Protein AF-A0A0D0IPQ3-F1 (afdb_monomer)

Nearest PDB structures (foldseek):
  4w8r-assembly1_A-2  TM=9.132E-01  e=4.143E-06  Proteus mirabilis
  6q0p-assembly1_A-2  TM=9.231E-01  e=1.031E-05  Proteus mirabilis
  5kf3-assembly1_A-2  TM=9.653E-01  e=2.565E-05  Proteus mirabilis
  6pyk-assembly1_A-2  TM=9.223E-01  e=2.271E-05  Proteus mirabilis
  1rwr-assembly1_A  TM=9.186E-01  e=1.172E-04  Bordetella pertussis

Solvent-accessible surface area (backbone atoms only — not comparable to full-atom values): 5119 Å² total; per-residue (Å²): 97,58,25,88,80,64,22,38,34,44,68,52,49,57,39,48,98,88,20,45,13,70,38,82,29,57,68,57,70,24,46,70,76,18,32,35,40,33,44,18,41,47,74,61,39,75,38,92,83,32,41,68,36,75,30,16,70,62,23,35,44,103,88,45,94,51,51,53,52,78,39,81,43,80,44,67,78,39,93,63,81,68,49,77,62,36,58,76,43,74,30,106

Foldseek 3Di:
DAAPVGAEEDQFAAADPVLETEAEALADEADALGHEYAQFQDQWFADPSRGIDGHRPNQHDPPHPRDGRPHYHYHHPHPDDYYYNHYYHYID

Structure (mmCIF, N/CA/C/O backbone):
data_AF-A0A0D0IPQ3-F1
#
_entry.id   AF-A0A0D0IPQ3-F1
#
loop_
_atom_site.group_PDB
_atom_site.id
_atom_site.type_symbol
_atom_site.label_atom_id
_atom_site.label_alt_id
_atom_site.label_comp_id
_atom_site.label_asym_id
_atom_site.label_entity_id
_atom_site.label_seq_id
_atom_site.pdbx_PDB_ins_code
_atom_site.Cartn_x
_atom_site.Cartn_y
_atom_site.Cartn_z
_atom_site.occupancy
_atom_site.B_iso_or_equiv
_atom_site.auth_seq_id
_atom_site.auth_comp_id
_atom_site.auth_asym_id
_atom_site.auth_atom_id
_atom_site.pdbx_PDB_model_num
ATOM 1 N N . GLY A 1 1 ? 6.360 3.682 2.074 1.00 88.56 1 GLY A N 1
ATOM 2 C CA . GLY A 1 1 ? 7.199 4.704 1.412 1.00 88.56 1 GLY A CA 1
ATOM 3 C C . GLY A 1 1 ? 6.336 5.887 1.022 1.00 88.56 1 GLY A C 1
ATOM 4 O O . GLY A 1 1 ? 5.177 5.919 1.417 1.00 88.56 1 GLY A O 1
ATOM 5 N N . GLN A 1 2 ? 6.869 6.842 0.266 1.00 93.31 2 GLN A N 1
ATOM 6 C CA . GLN A 1 2 ? 6.093 7.940 -0.324 1.00 93.31 2 GLN A CA 1
ATOM 7 C C . GLN A 1 2 ? 6.609 8.216 -1.737 1.00 93.31 2 GLN A C 1
ATOM 9 O O . GLN A 1 2 ? 7.788 7.991 -2.015 1.00 93.31 2 GLN A O 1
ATOM 14 N N . ALA A 1 3 ? 5.721 8.667 -2.615 1.00 95.75 3 ALA A N 1
ATOM 15 C CA . ALA A 1 3 ? 6.068 9.171 -3.933 1.00 95.75 3 ALA A CA 1
ATOM 16 C C . ALA A 1 3 ? 6.804 10.515 -3.819 1.00 95.75 3 ALA A C 1
ATOM 18 O O . ALA A 1 3 ? 6.772 11.167 -2.774 1.00 95.75 3 ALA A O 1
ATOM 19 N N . ALA A 1 4 ? 7.433 10.962 -4.909 1.00 93.88 4 ALA A N 1
ATOM 20 C CA . ALA A 1 4 ? 8.184 12.221 -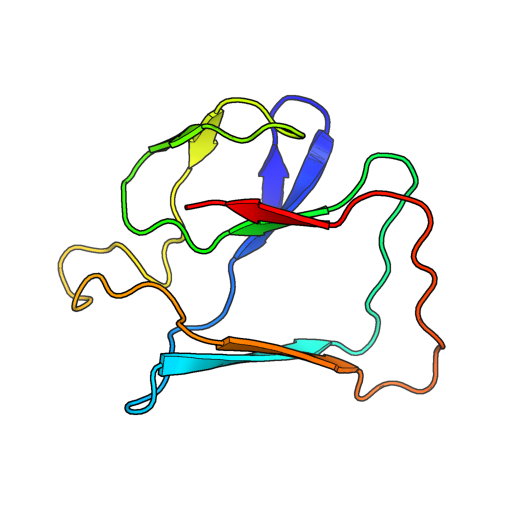4.927 1.00 93.88 4 ALA A CA 1
ATOM 21 C C . ALA A 1 4 ? 7.323 13.449 -4.567 1.00 93.88 4 ALA A C 1
ATOM 23 O O . ALA A 1 4 ? 7.831 14.418 -4.012 1.00 93.88 4 ALA A O 1
ATOM 24 N N . ASN A 1 5 ? 6.017 13.399 -4.842 1.00 93.62 5 ASN A N 1
ATOM 25 C CA . ASN A 1 5 ? 5.054 14.449 -4.506 1.00 93.62 5 ASN A CA 1
ATOM 26 C C . ASN A 1 5 ? 4.346 14.242 -3.14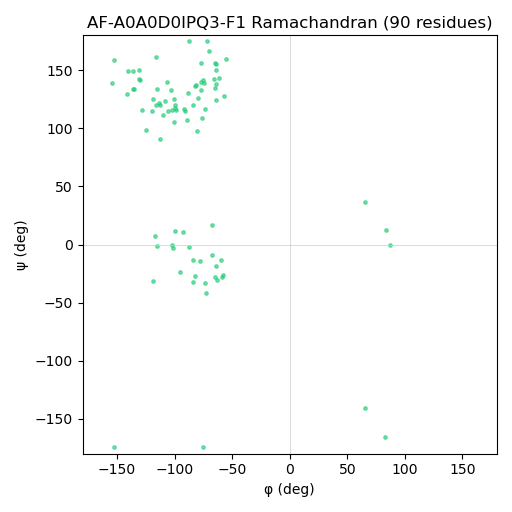7 1.00 93.62 5 ASN A C 1
ATOM 28 O O . ASN A 1 5 ? 3.374 14.934 -2.855 1.00 93.62 5 ASN A O 1
ATOM 32 N N . GLY A 1 6 ? 4.808 13.294 -2.324 1.00 95.88 6 GLY A N 1
ATOM 33 C CA . GLY A 1 6 ? 4.312 13.070 -0.963 1.00 95.88 6 GLY A CA 1
ATOM 34 C C . GLY A 1 6 ? 3.104 12.137 -0.837 1.00 95.88 6 GLY A C 1
ATOM 35 O O . GLY A 1 6 ? 2.669 11.873 0.286 1.00 95.88 6 GLY A O 1
ATOM 36 N N . VAL A 1 7 ? 2.568 11.591 -1.938 1.00 98.38 7 VAL A N 1
ATOM 37 C CA . VAL A 1 7 ? 1.505 10.574 -1.855 1.00 98.38 7 VAL A CA 1
ATOM 38 C C . VAL A 1 7 ? 2.057 9.316 -1.170 1.00 98.38 7 VAL A C 1
ATOM 40 O O . VAL A 1 7 ? 3.078 8.781 -1.616 1.00 98.38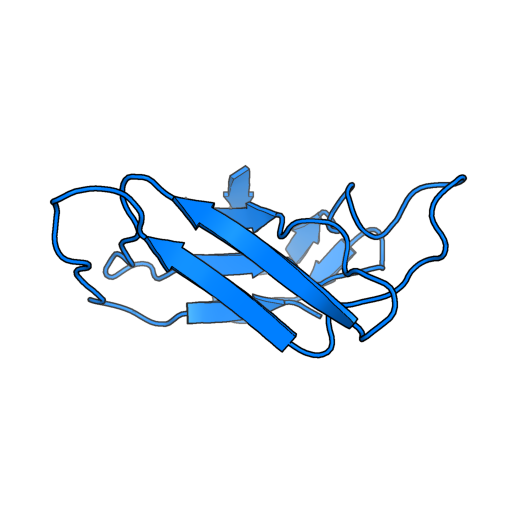 7 VAL A O 1
ATOM 43 N N . PRO A 1 8 ? 1.444 8.818 -0.080 1.00 98.38 8 PRO A N 1
ATOM 44 C CA . PRO A 1 8 ? 1.944 7.634 0.599 1.00 98.38 8 PRO A CA 1
ATOM 45 C C . PRO A 1 8 ? 1.827 6.382 -0.274 1.00 98.38 8 PRO A C 1
ATOM 47 O O . PRO A 1 8 ? 0.850 6.190 -0.994 1.00 98.38 8 PRO A O 1
ATOM 50 N N . ILE A 1 9 ? 2.834 5.516 -0.170 1.00 98.44 9 ILE A N 1
ATOM 51 C CA . ILE A 1 9 ? 2.933 4.257 -0.910 1.00 98.44 9 ILE A CA 1
ATOM 52 C C . ILE A 1 9 ? 2.967 3.092 0.076 1.00 98.44 9 ILE A C 1
ATOM 54 O O . ILE A 1 9 ? 3.858 3.017 0.935 1.00 98.44 9 ILE A O 1
ATOM 58 N N . VAL A 1 10 ? 2.054 2.144 -0.113 1.00 98.38 10 VAL A N 1
ATOM 59 C CA . VAL A 1 10 ? 2.047 0.833 0.535 1.00 98.38 10 VAL A CA 1
ATOM 60 C C . VAL A 1 10 ? 2.551 -0.201 -0.462 1.00 98.38 10 VAL A C 1
ATOM 62 O O . VAL A 1 10 ? 1.909 -0.466 -1.473 1.00 98.38 10 VAL A O 1
ATOM 65 N N . ASN A 1 11 ? 3.692 -0.815 -0.162 1.00 97.69 11 ASN A N 1
ATOM 66 C CA . ASN A 1 11 ? 4.138 -2.007 -0.873 1.00 97.69 11 ASN A CA 1
ATOM 67 C C . ASN A 1 11 ? 3.323 -3.190 -0.361 1.00 97.69 11 ASN A C 1
ATOM 69 O O . ASN A 1 11 ? 3.505 -3.602 0.785 1.00 97.69 11 ASN A O 1
ATOM 73 N N . ILE A 1 12 ? 2.413 -3.703 -1.187 1.00 97.94 12 ILE A N 1
ATOM 74 C CA . ILE A 1 12 ? 1.572 -4.832 -0.792 1.00 97.94 12 ILE A CA 1
ATOM 75 C C . ILE A 1 12 ? 2.422 -6.087 -0.550 1.00 97.94 12 ILE A C 1
ATOM 77 O O . ILE A 1 12 ? 3.519 -6.229 -1.102 1.00 97.94 12 ILE A O 1
ATOM 81 N N . ALA A 1 13 ? 1.917 -7.008 0.261 1.00 96.50 13 ALA A N 1
ATOM 82 C CA . ALA A 1 13 ? 2.546 -8.296 0.516 1.00 96.50 13 ALA A CA 1
ATOM 83 C C . ALA A 1 13 ? 2.600 -9.164 -0.752 1.00 96.50 13 ALA A C 1
ATOM 85 O O . ALA A 1 13 ? 1.777 -9.015 -1.660 1.00 96.50 13 ALA A O 1
ATOM 86 N N . THR A 1 14 ? 3.538 -10.110 -0.792 1.00 95.06 14 THR A N 1
ATOM 87 C CA . THR A 1 14 ? 3.620 -11.112 -1.861 1.00 95.06 14 THR A CA 1
ATOM 88 C C . THR A 1 14 ? 2.298 -11.892 -1.960 1.00 95.06 14 THR A C 1
ATOM 90 O O . THR A 1 14 ? 1.820 -12.400 -0.941 1.00 95.06 14 THR A O 1
ATOM 93 N N . PRO A 1 15 ? 1.687 -11.997 -3.153 1.00 94.88 15 PRO A N 1
ATOM 94 C CA . PRO A 1 15 ? 0.478 -12.776 -3.352 1.00 94.88 15 PRO A CA 1
ATOM 95 C C . PRO A 1 15 ? 0.717 -14.252 -3.046 1.00 94.88 15 PRO A C 1
ATOM 97 O O . PRO A 1 15 ? 1.765 -14.807 -3.374 1.00 94.88 15 PRO A O 1
ATOM 100 N N . ASN A 1 16 ? -0.275 -14.911 -2.461 1.00 92.75 16 ASN A N 1
ATOM 101 C CA . ASN A 1 16 ? -0.249 -16.360 -2.289 1.00 92.75 16 ASN A CA 1
ATOM 102 C C . ASN A 1 16 ? -0.528 -17.095 -3.623 1.00 92.75 16 ASN A C 1
ATOM 104 O O . ASN A 1 16 ? -0.689 -16.482 -4.682 1.00 92.75 16 ASN A O 1
ATOM 108 N N . GLY A 1 17 ? -0.642 -18.427 -3.576 1.00 90.88 17 GLY A N 1
ATOM 109 C CA . GLY A 1 17 ? -0.888 -19.257 -4.764 1.00 90.88 17 GLY A CA 1
ATOM 110 C C . GLY A 1 17 ? -2.162 -18.912 -5.553 1.00 90.88 17 GLY A C 1
ATOM 111 O O . GLY A 1 17 ? -2.193 -19.119 -6.766 1.00 90.88 17 GLY A O 1
ATOM 112 N N . SER A 1 18 ? -3.185 -18.328 -4.914 1.00 94.12 18 SER A N 1
ATOM 113 C CA . SER A 1 18 ? -4.404 -17.870 -5.597 1.00 94.12 18 SER A CA 1
ATOM 114 C C . SER A 1 18 ? -4.304 -16.440 -6.140 1.00 94.12 18 SER A C 1
ATOM 116 O O . SER A 1 18 ? -5.229 -15.971 -6.797 1.00 94.12 18 SER A O 1
ATOM 118 N N . GLY A 1 19 ? -3.184 -15.748 -5.915 1.00 94.19 19 GLY A N 1
ATOM 119 C CA . GLY A 1 19 ? -2.995 -14.353 -6.307 1.00 94.19 19 GLY A CA 1
ATOM 120 C C . GLY A 1 19 ? -3.560 -13.345 -5.303 1.00 94.19 19 GLY A C 1
ATOM 121 O O . GLY A 1 19 ? -3.655 -12.164 -5.635 1.00 94.19 19 GLY A O 1
ATOM 122 N N . LEU A 1 20 ? -3.916 -13.777 -4.089 1.00 97.19 20 LEU A N 1
ATOM 123 C CA . LEU A 1 20 ? -4.349 -12.890 -3.011 1.00 97.19 20 LEU A CA 1
ATOM 124 C C . LEU A 1 20 ? -3.135 -12.319 -2.270 1.00 97.19 20 LEU A C 1
ATOM 126 O O . LEU A 1 20 ? -2.373 -13.067 -1.658 1.00 97.19 20 LEU A O 1
ATOM 130 N N . SER A 1 21 ? -2.999 -10.996 -2.269 1.00 97.81 21 SER A N 1
ATOM 131 C CA . SER A 1 21 ? -2.121 -10.261 -1.359 1.00 97.81 21 SER A CA 1
ATOM 132 C C . SER A 1 21 ? -2.909 -9.851 -0.118 1.00 97.81 21 SER A C 1
ATOM 134 O O . SER A 1 21 ? -3.873 -9.089 -0.214 1.00 97.81 21 SER A O 1
ATOM 136 N N . HIS A 1 22 ? -2.520 -10.366 1.049 1.00 98.25 22 HIS A N 1
ATOM 137 C CA . HIS A 1 22 ? -3.174 -10.070 2.323 1.00 98.25 22 HIS A CA 1
ATOM 138 C C . HIS A 1 22 ? -2.314 -9.120 3.157 1.00 98.25 22 HIS A C 1
ATOM 140 O O . HIS A 1 22 ? -1.216 -9.467 3.586 1.00 98.25 22 HIS A O 1
ATOM 146 N N . ASN A 1 23 ? -2.832 -7.918 3.385 1.00 98.44 23 ASN A N 1
ATOM 147 C CA . ASN A 1 23 ? -2.154 -6.818 4.055 1.00 98.44 23 ASN A CA 1
ATOM 148 C C . ASN A 1 23 ? -2.899 -6.504 5.350 1.00 98.44 23 ASN A C 1
ATOM 150 O O . ASN A 1 23 ? -4.085 -6.179 5.313 1.00 98.44 23 ASN A O 1
ATOM 154 N N . LYS A 1 24 ? -2.217 -6.614 6.491 1.00 98.06 24 LYS A N 1
ATOM 155 C CA . LYS A 1 24 ? -2.805 -6.361 7.810 1.00 98.06 24 LYS A CA 1
ATOM 156 C C . LYS A 1 24 ? -2.367 -5.008 8.340 1.00 98.06 24 LYS A C 1
ATOM 158 O O . LYS A 1 24 ? -1.178 -4.696 8.334 1.00 98.06 24 LYS A O 1
ATOM 163 N N . PHE A 1 25 ? -3.324 -4.243 8.842 1.00 97.88 25 PHE A N 1
ATOM 164 C CA . PHE A 1 25 ? -3.103 -2.919 9.405 1.00 97.88 25 PHE A CA 1
ATOM 165 C C . PHE A 1 25 ? -3.762 -2.816 10.776 1.00 97.88 25 PHE A C 1
ATOM 167 O O . PHE A 1 25 ? -4.883 -3.279 10.967 1.00 97.88 25 PHE A O 1
ATOM 174 N N . THR A 1 26 ? -3.116 -2.145 11.726 1.00 97.88 26 THR A N 1
ATOM 175 C CA . THR A 1 26 ? -3.829 -1.657 12.918 1.00 97.88 26 THR A CA 1
ATOM 176 C C . THR A 1 26 ? -4.707 -0.461 12.561 1.00 97.88 26 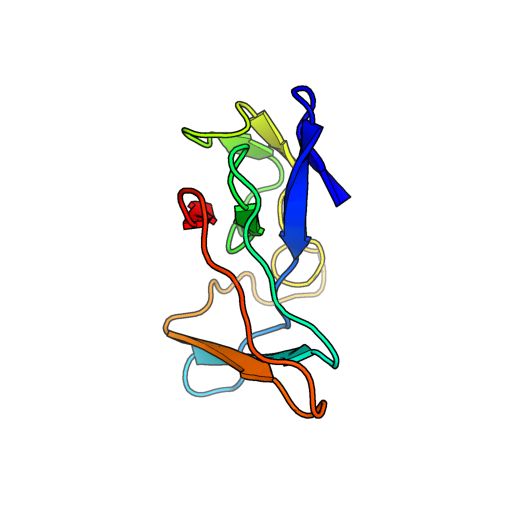THR A C 1
ATOM 178 O O . THR A 1 26 ? -5.808 -0.327 13.083 1.00 97.88 26 THR A O 1
ATOM 181 N N . ASP A 1 27 ? -4.253 0.349 11.603 1.00 97.56 27 ASP A N 1
ATOM 182 C CA . ASP A 1 27 ? -4.929 1.537 11.102 1.00 97.56 27 ASP A CA 1
ATOM 183 C C . ASP A 1 27 ? -4.733 1.639 9.590 1.00 97.56 27 ASP A C 1
ATOM 185 O O . ASP A 1 27 ? -3.606 1.595 9.095 1.00 97.56 27 ASP A O 1
ATOM 189 N N . TYR A 1 28 ? -5.826 1.823 8.853 1.00 98.00 28 TYR A N 1
ATOM 190 C CA . TYR A 1 28 ? -5.786 2.069 7.413 1.00 98.00 28 TYR A CA 1
ATOM 191 C C . TYR A 1 28 ? -6.605 3.312 7.095 1.00 98.00 28 TYR A C 1
ATOM 193 O O . TYR A 1 28 ? -7.816 3.333 7.308 1.00 98.00 28 TYR A O 1
ATOM 201 N N . ASN A 1 29 ? -5.948 4.353 6.596 1.00 98.25 29 ASN A N 1
ATOM 202 C CA . ASN A 1 29 ? -6.570 5.627 6.257 1.00 98.25 29 ASN A CA 1
ATOM 203 C C . ASN A 1 29 ? -6.036 6.114 4.914 1.00 98.25 29 ASN A C 1
ATOM 205 O O . ASN A 1 29 ? -4.877 5.881 4.576 1.00 98.25 29 ASN A O 1
ATOM 209 N N . VAL A 1 30 ? -6.871 6.844 4.184 1.00 98.50 30 VAL A N 1
ATOM 210 C CA . VAL A 1 30 ? -6.489 7.509 2.938 1.00 98.50 30 VAL A CA 1
ATOM 211 C C . VAL A 1 30 ? -6.710 8.998 3.144 1.00 98.50 30 VAL A C 1
ATOM 213 O O . VAL A 1 30 ? -7.836 9.442 3.376 1.00 98.50 30 VAL A O 1
ATOM 216 N N . GLY A 1 31 ? -5.620 9.764 3.128 1.00 97.88 31 GLY A N 1
ATOM 217 C CA . GLY A 1 31 ? -5.671 11.221 3.239 1.00 97.88 31 GLY A CA 1
ATOM 218 C C . GLY A 1 31 ? -6.227 11.871 1.971 1.00 97.88 31 GLY A C 1
ATOM 219 O O . GLY A 1 31 ? -6.464 11.197 0.973 1.00 97.88 31 GLY A O 1
ATOM 220 N N . GLN A 1 32 ? -6.415 13.192 1.986 1.00 97.75 32 GLN A N 1
ATOM 221 C CA . GLN A 1 32 ? -6.866 13.936 0.797 1.00 97.75 32 GLN A CA 1
ATOM 222 C C . GLN A 1 32 ? -5.855 13.863 -0.355 1.00 97.75 32 GLN A C 1
ATOM 224 O O . GLN A 1 32 ? -6.250 13.848 -1.514 1.00 97.75 32 GLN A O 1
ATOM 229 N N . GLN A 1 33 ? -4.565 13.750 -0.029 1.00 96.56 33 GLN A N 1
ATOM 230 C CA . GLN A 1 33 ? -3.494 13.488 -0.990 1.00 96.56 33 GLN A CA 1
ATOM 231 C C . GLN A 1 33 ? -3.567 12.086 -1.620 1.00 96.56 33 GLN A C 1
ATOM 233 O O . GLN A 1 33 ? -2.816 11.803 -2.543 1.00 96.56 33 GLN A O 1
ATOM 238 N N . GLY A 1 34 ? -4.441 11.213 -1.111 1.00 98.50 34 GLY A N 1
ATOM 239 C CA . GLY A 1 34 ? -4.626 9.848 -1.583 1.00 98.50 34 GLY A CA 1
ATOM 240 C C . GLY A 1 34 ? -3.625 8.837 -1.018 1.00 98.50 34 GLY A C 1
ATOM 241 O O . GLY A 1 34 ? -2.978 9.081 0.005 1.00 98.50 34 GLY A O 1
ATOM 242 N N . LEU A 1 35 ? -3.578 7.658 -1.639 1.00 98.69 35 LEU A N 1
ATOM 243 C CA . LEU A 1 35 ? -2.741 6.512 -1.275 1.00 98.69 35 LEU A CA 1
ATOM 244 C C . LEU A 1 35 ? -2.491 5.640 -2.508 1.00 98.69 35 LEU A C 1
ATOM 246 O O . LEU A 1 35 ? -3.423 5.348 -3.257 1.00 98.69 35 LEU A O 1
ATOM 250 N N . ILE A 1 36 ? -1.264 5.150 -2.665 1.00 98.81 36 ILE A N 1
ATOM 251 C CA . ILE A 1 36 ? -0.906 4.185 -3.706 1.00 98.81 36 ILE A CA 1
ATOM 252 C C . ILE A 1 36 ? -0.649 2.815 -3.074 1.00 98.81 36 ILE A C 1
ATOM 254 O O . ILE A 1 36 ? 0.219 2.664 -2.211 1.00 98.81 36 ILE A O 1
ATOM 258 N N . LEU A 1 37 ? -1.372 1.802 -3.540 1.00 98.75 37 LEU A N 1
ATOM 259 C CA . LEU A 1 37 ? -1.082 0.389 -3.324 1.00 98.75 37 LEU A CA 1
ATOM 260 C C . LEU A 1 37 ? -0.163 -0.077 -4.457 1.00 98.75 37 LEU A C 1
ATOM 262 O O . LEU A 1 37 ? -0.579 -0.196 -5.607 1.00 98.75 37 LEU A O 1
ATOM 266 N N . ASN A 1 38 ? 1.108 -0.304 -4.146 1.00 97.88 38 ASN A N 1
ATOM 267 C CA . ASN A 1 38 ? 2.125 -0.649 -5.128 1.00 97.88 38 ASN A CA 1
ATOM 268 C C . ASN A 1 38 ? 2.050 -2.140 -5.482 1.00 97.88 38 ASN A C 1
ATOM 270 O O . ASN A 1 38 ? 2.574 -2.977 -4.744 1.00 97.88 38 ASN A O 1
ATOM 274 N N . ASN A 1 39 ? 1.388 -2.463 -6.593 1.00 97.44 39 ASN A N 1
ATOM 275 C CA . ASN A 1 39 ? 1.269 -3.807 -7.163 1.00 97.44 39 ASN A CA 1
ATOM 276 C C . ASN A 1 39 ? 2.252 -4.032 -8.334 1.00 97.44 39 ASN A C 1
ATOM 278 O O . ASN A 1 39 ? 2.148 -5.022 -9.056 1.00 97.44 39 ASN A O 1
ATOM 282 N N . ALA A 1 40 ? 3.210 -3.119 -8.528 1.00 95.31 40 ALA A N 1
ATOM 283 C CA . ALA A 1 40 ? 4.095 -3.127 -9.681 1.00 95.31 40 ALA A CA 1
ATOM 284 C C . ALA A 1 40 ? 5.199 -4.185 -9.565 1.00 95.31 40 ALA A C 1
ATOM 286 O O . ALA A 1 40 ? 5.883 -4.284 -8.540 1.00 95.31 40 ALA A O 1
ATOM 287 N N . THR A 1 41 ? 5.397 -4.939 -10.647 1.00 92.75 41 THR A N 1
ATOM 288 C CA . THR A 1 41 ? 6.455 -5.954 -10.796 1.00 92.75 41 THR A CA 1
ATOM 289 C C . THR A 1 41 ? 7.699 -5.409 -11.497 1.00 92.75 41 THR A C 1
ATOM 291 O O . THR A 1 41 ? 8.794 -5.944 -11.315 1.00 92.75 41 THR A O 1
ATOM 294 N N . GLU A 1 42 ? 7.551 -4.346 -12.289 1.00 91.12 42 GLU A N 1
ATOM 295 C CA . GLU A 1 42 ? 8.666 -3.656 -12.929 1.00 91.12 42 GLU A CA 1
ATOM 296 C C . GLU A 1 42 ? 9.413 -2.760 -11.943 1.00 91.12 42 GLU A C 1
ATOM 298 O O . GLU A 1 42 ? 8.867 -2.300 -10.945 1.00 91.12 42 GLU A O 1
ATOM 303 N N . ARG A 1 43 ? 10.687 -2.468 -12.230 1.00 91.38 43 ARG A N 1
ATOM 304 C CA . ARG A 1 43 ? 11.538 -1.675 -11.329 1.00 91.38 43 ARG A CA 1
ATOM 305 C C . ARG A 1 43 ? 11.063 -0.229 -11.158 1.00 91.38 43 ARG A C 1
ATOM 307 O O . ARG A 1 43 ? 11.324 0.361 -10.111 1.00 91.38 43 ARG A O 1
ATOM 314 N N . LEU A 1 44 ? 10.392 0.332 -12.159 1.00 94.19 44 LEU A N 1
ATOM 315 C CA . LEU A 1 44 ? 9.775 1.655 -12.121 1.00 94.19 44 LEU A CA 1
ATOM 316 C C . LEU A 1 44 ? 8.342 1.539 -12.635 1.00 94.19 44 LEU A C 1
ATOM 318 O O . LEU A 1 44 ? 8.102 0.809 -13.588 1.00 94.19 44 LEU A O 1
ATOM 322 N N . GLN A 1 45 ? 7.421 2.286 -12.034 1.00 96.19 45 GLN A N 1
ATOM 323 C CA . GLN A 1 45 ? 6.014 2.300 -12.421 1.00 96.19 45 GLN A CA 1
ATOM 324 C C . GLN A 1 45 ? 5.501 3.735 -12.477 1.00 96.19 45 GLN A C 1
ATOM 326 O O . GLN A 1 45 ? 5.731 4.514 -11.553 1.00 96.19 45 GLN A O 1
ATOM 331 N N . SER A 1 46 ? 4.785 4.085 -13.544 1.00 97.75 46 SER A N 1
ATOM 332 C CA . SER A 1 46 ? 4.051 5.350 -13.607 1.00 97.75 46 SER A CA 1
ATOM 333 C C . SER A 1 46 ? 2.713 5.219 -12.882 1.00 97.75 46 SER A C 1
ATOM 335 O O . SER A 1 46 ? 2.026 4.206 -13.022 1.00 97.75 46 SER A O 1
ATOM 337 N N . THR A 1 47 ? 2.362 6.242 -12.110 1.00 98.44 47 THR A N 1
ATOM 338 C CA . THR A 1 47 ? 1.125 6.348 -11.333 1.00 98.44 47 THR A CA 1
ATOM 339 C C . THR A 1 47 ? 0.471 7.699 -11.584 1.00 98.44 47 THR A C 1
ATOM 341 O O . THR A 1 47 ? 1.151 8.694 -11.855 1.00 98.44 47 THR A O 1
ATOM 344 N N . GLN A 1 48 ? -0.851 7.744 -11.484 1.00 97.88 48 GLN A N 1
ATOM 345 C CA . GLN A 1 48 ? -1.651 8.949 -11.663 1.00 97.88 48 GLN A CA 1
ATOM 346 C C . GLN A 1 48 ? -1.487 9.901 -10.478 1.00 97.88 48 GLN A C 1
ATOM 348 O O . GLN A 1 48 ? -1.358 11.107 -10.671 1.00 97.88 48 GLN A O 1
ATOM 353 N N . GLN A 1 49 ? -1.467 9.370 -9.253 1.00 97.69 49 GLN A N 1
ATOM 354 C CA . GLN A 1 49 ? -1.373 10.179 -8.043 1.00 97.69 49 GLN A CA 1
ATOM 355 C C . GLN A 1 49 ? 0.066 10.549 -7.687 1.00 97.69 49 GLN A C 1
ATOM 357 O O . GLN A 1 49 ? 0.270 11.617 -7.125 1.00 97.69 49 GLN A O 1
ATOM 362 N N . GLY A 1 50 ? 1.056 9.696 -7.974 1.00 96.62 50 GLY A N 1
ATOM 363 C CA . GLY A 1 50 ? 2.428 9.827 -7.460 1.00 96.62 50 GLY A CA 1
ATOM 364 C C . GLY A 1 50 ? 3.512 10.080 -8.509 1.00 96.62 50 GLY A C 1
ATOM 365 O O . GLY A 1 50 ? 4.685 10.203 -8.152 1.00 96.62 50 GLY A O 1
ATOM 366 N N . GLY A 1 51 ? 3.164 10.134 -9.799 1.00 97.69 51 GLY A N 1
ATOM 367 C CA . GLY A 1 51 ? 4.154 10.134 -10.874 1.00 97.69 51 GLY A CA 1
ATOM 368 C C . GLY A 1 51 ? 4.920 8.809 -10.927 1.00 97.69 51 GLY A C 1
ATOM 369 O O . GLY A 1 51 ? 4.333 7.741 -10.762 1.00 97.69 51 GLY A O 1
ATOM 370 N N . ILE A 1 52 ? 6.228 8.849 -11.183 1.00 97.69 52 ILE A N 1
ATOM 371 C CA . ILE A 1 52 ? 7.047 7.628 -11.234 1.00 97.69 52 ILE A CA 1
ATOM 372 C C . ILE A 1 52 ? 7.394 7.172 -9.811 1.00 97.69 52 ILE A C 1
ATOM 374 O O . ILE A 1 52 ? 7.978 7.931 -9.036 1.00 97.69 52 ILE A O 1
ATOM 378 N N . ILE A 1 53 ? 7.093 5.913 -9.495 1.00 97.19 53 ILE A N 1
ATOM 379 C CA . ILE A 1 53 ? 7.472 5.242 -8.247 1.00 97.19 53 ILE A CA 1
ATOM 380 C C . ILE A 1 53 ? 8.416 4.066 -8.521 1.00 97.19 53 ILE A C 1
ATOM 382 O O . ILE A 1 53 ? 8.489 3.549 -9.637 1.00 97.19 53 ILE A O 1
ATOM 386 N N . ILE A 1 54 ? 9.130 3.620 -7.486 1.00 95.44 54 ILE A N 1
ATOM 387 C CA . ILE A 1 54 ? 9.906 2.375 -7.529 1.00 95.44 54 ILE A CA 1
ATOM 388 C C . ILE A 1 54 ? 8.945 1.188 -7.382 1.00 95.44 54 ILE A C 1
ATOM 390 O O . ILE A 1 54 ? 8.013 1.241 -6.576 1.00 95.44 54 ILE A O 1
ATOM 394 N N . GLY A 1 55 ? 9.190 0.121 -8.144 1.00 93.94 55 GLY A N 1
ATOM 395 C CA . GLY A 1 55 ? 8.438 -1.131 -8.084 1.00 93.94 55 GLY A CA 1
ATOM 396 C C . GLY A 1 55 ? 8.388 -1.762 -6.700 1.00 93.94 55 GLY A C 1
ATOM 397 O O . GLY A 1 55 ? 9.217 -1.473 -5.831 1.00 93.94 55 GLY A O 1
ATOM 398 N N . ASN A 1 56 ? 7.415 -2.643 -6.483 1.00 95.06 56 ASN A N 1
ATOM 399 C CA . ASN A 1 56 ? 7.261 -3.284 -5.189 1.00 95.06 56 ASN A CA 1
ATOM 400 C C . ASN A 1 56 ? 8.367 -4.342 -4.982 1.00 95.06 56 ASN A C 1
ATOM 402 O O . ASN A 1 56 ? 8.377 -5.360 -5.682 1.00 95.06 56 ASN A O 1
ATOM 406 N N . PRO A 1 57 ? 9.259 -4.175 -3.984 1.00 92.25 57 PRO A N 1
ATOM 407 C CA . PRO A 1 57 ? 10.335 -5.131 -3.723 1.00 92.25 57 PRO A CA 1
ATOM 408 C C . PRO A 1 57 ? 9.826 -6.521 -3.304 1.00 92.25 57 PRO A C 1
ATOM 410 O O . PRO A 1 57 ? 10.567 -7.494 -3.415 1.00 92.25 57 PRO A O 1
ATOM 413 N N . ASN A 1 58 ? 8.569 -6.638 -2.860 1.00 92.50 58 ASN A N 1
ATOM 414 C CA . ASN A 1 58 ? 7.931 -7.914 -2.524 1.00 92.50 58 ASN A CA 1
ATOM 415 C C . ASN A 1 58 ? 7.469 -8.701 -3.763 1.00 92.50 58 ASN A C 1
ATOM 417 O O . ASN A 1 58 ? 7.102 -9.871 -3.627 1.00 92.50 58 ASN A O 1
ATOM 421 N N . LEU A 1 59 ? 7.424 -8.061 -4.941 1.00 90.69 59 LEU A N 1
ATOM 422 C CA . LEU A 1 59 ? 6.886 -8.622 -6.190 1.00 90.69 59 LEU A CA 1
ATOM 423 C C . LEU A 1 59 ? 7.938 -8.706 -7.300 1.00 90.69 59 LEU A C 1
ATOM 425 O O . LEU A 1 59 ? 7.869 -9.615 -8.120 1.00 90.69 59 LEU A O 1
ATOM 429 N N . GLY A 1 60 ? 8.906 -7.787 -7.322 1.00 67.62 60 GLY A N 1
ATOM 430 C CA . GLY A 1 60 ? 9.976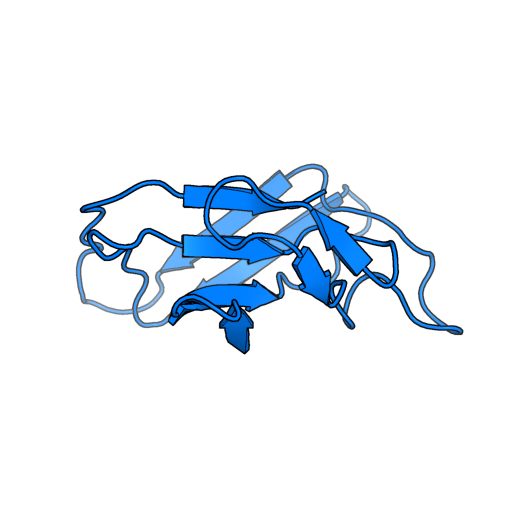 -7.716 -8.315 1.00 67.62 60 GLY A CA 1
ATOM 431 C C . GLY A 1 60 ? 11.353 -7.723 -7.656 1.00 67.62 60 GLY A C 1
ATOM 432 O O . GLY A 1 60 ? 11.848 -6.695 -7.202 1.00 67.62 60 GLY A O 1
ATOM 433 N N . GLY A 1 61 ? 11.991 -8.891 -7.625 1.00 60.00 61 GLY A N 1
ATOM 434 C CA . GLY A 1 61 ? 13.378 -9.084 -7.204 1.00 60.00 61 GLY A CA 1
ATOM 435 C C . GLY A 1 61 ? 13.967 -10.313 -7.904 1.00 60.00 61 GLY A C 1
ATOM 436 O O . GLY A 1 61 ? 13.199 -11.169 -8.338 1.00 60.00 61 GLY A O 1
ATOM 437 N N . PRO A 1 62 ? 15.304 -10.447 -8.013 1.00 56.38 62 PRO A N 1
ATOM 438 C CA . PRO A 1 62 ? 15.958 -11.502 -8.805 1.00 56.38 62 PRO A CA 1
ATOM 439 C C . PRO A 1 62 ? 15.615 -12.940 -8.375 1.00 56.38 62 PRO A C 1
ATOM 441 O O . PRO A 1 62 ? 15.872 -13.872 -9.128 1.00 56.38 62 PRO A O 1
ATOM 444 N N . ASN A 1 63 ? 15.008 -13.114 -7.196 1.00 54.09 63 ASN A N 1
ATOM 445 C CA . ASN A 1 63 ? 14.614 -14.406 -6.628 1.00 54.09 63 ASN A CA 1
ATOM 446 C C . ASN A 1 63 ? 13.089 -14.561 -6.441 1.00 54.09 63 ASN A C 1
ATOM 448 O O . ASN A 1 63 ? 12.649 -15.521 -5.813 1.00 54.09 63 ASN A O 1
ATOM 452 N N . LEU A 1 64 ? 12.276 -13.620 -6.935 1.00 59.09 64 LEU A N 1
ATOM 453 C CA . LEU A 1 64 ? 10.818 -13.627 -6.780 1.00 59.09 64 LEU A CA 1
ATOM 454 C C . LEU A 1 64 ? 10.168 -13.784 -8.156 1.00 59.09 64 LEU A C 1
ATOM 456 O O . LEU A 1 64 ? 10.540 -13.097 -9.101 1.00 59.09 64 LEU A O 1
ATOM 460 N N . GLN A 1 65 ? 9.183 -14.679 -8.267 1.00 62.41 65 GLN A N 1
ATOM 461 C CA . GLN A 1 65 ? 8.529 -15.079 -9.527 1.00 62.41 65 GLN A CA 1
ATOM 462 C C . GLN A 1 65 ? 7.678 -13.972 -10.193 1.00 62.41 65 GLN A C 1
ATOM 464 O O . GLN A 1 65 ? 6.874 -14.271 -11.071 1.00 62.41 65 GLN A O 1
ATOM 469 N N . GLY A 1 66 ? 7.859 -12.700 -9.817 1.00 70.25 66 GLY A N 1
ATOM 470 C CA . GLY A 1 66 ? 7.437 -11.571 -10.646 1.00 70.25 66 GLY A CA 1
ATOM 471 C C . GLY A 1 66 ? 5.931 -11.456 -10.848 1.00 70.25 66 GLY A C 1
ATOM 472 O O . GLY A 1 66 ? 5.506 -11.136 -11.954 1.00 70.25 66 GLY A O 1
ATOM 473 N N . ARG A 1 67 ? 5.108 -11.764 -9.836 1.00 87.50 67 ARG A N 1
ATOM 474 C CA . ARG A 1 67 ? 3.649 -11.810 -10.005 1.00 87.50 67 ARG A CA 1
ATOM 475 C C . ARG A 1 67 ? 2.941 -10.723 -9.205 1.00 87.50 67 ARG A C 1
ATOM 477 O O . ARG A 1 67 ? 3.022 -10.694 -7.979 1.00 87.50 67 ARG A O 1
ATOM 484 N N . ALA A 1 68 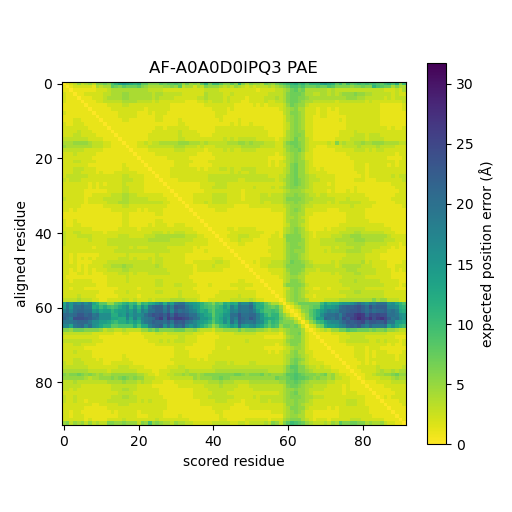? 2.189 -9.891 -9.916 1.00 93.94 68 ALA A N 1
ATOM 485 C CA . ALA A 1 68 ? 1.230 -8.961 -9.337 1.00 93.94 68 ALA A CA 1
ATOM 486 C C . ALA A 1 68 ? 0.083 -9.704 -8.623 1.00 93.94 68 ALA A C 1
ATOM 488 O O . ALA A 1 68 ? -0.308 -10.813 -9.001 1.00 93.94 68 ALA A O 1
ATOM 489 N N . ALA A 1 69 ? -0.483 -9.086 -7.592 1.00 96.69 69 ALA A N 1
ATOM 490 C CA . ALA A 1 69 ? -1.698 -9.559 -6.948 1.00 96.69 69 ALA A CA 1
ATOM 491 C C . ALA A 1 69 ? -2.883 -9.476 -7.917 1.00 96.69 69 ALA A C 1
ATOM 493 O O . ALA A 1 69 ? -3.084 -8.450 -8.565 1.00 96.69 69 ALA A O 1
ATOM 494 N N . GLY A 1 70 ? -3.693 -10.535 -7.966 1.00 96.44 70 GLY A N 1
ATOM 495 C CA . GLY A 1 70 ? -5.015 -10.500 -8.598 1.00 96.44 70 GLY A CA 1
ATOM 496 C C . GLY A 1 70 ? -6.085 -9.929 -7.665 1.00 96.44 70 GLY A C 1
ATOM 497 O O . GLY A 1 70 ? -7.061 -9.347 -8.126 1.00 96.44 70 GLY A O 1
ATOM 498 N N . VAL A 1 71 ? -5.890 -10.067 -6.349 1.00 98.12 71 VAL A N 1
ATOM 499 C CA . VAL A 1 71 ? -6.738 -9.461 -5.316 1.00 98.12 71 VAL A CA 1
ATOM 500 C C . VAL A 1 71 ? -5.853 -8.876 -4.224 1.00 98.12 71 VAL A C 1
ATOM 502 O O . VAL A 1 71 ? -4.943 -9.544 -3.736 1.00 98.12 71 VAL A O 1
ATOM 505 N N . ILE A 1 72 ? -6.149 -7.647 -3.808 1.00 98.62 72 ILE A N 1
ATOM 506 C CA . ILE A 1 72 ? -5.501 -6.987 -2.673 1.00 98.62 72 ILE A CA 1
ATOM 507 C C . ILE A 1 72 ? -6.525 -6.891 -1.544 1.00 98.62 72 ILE A C 1
ATOM 509 O O . ILE A 1 72 ? -7.507 -6.159 -1.647 1.00 98.62 72 ILE A O 1
ATOM 513 N N . LEU A 1 73 ? -6.296 -7.634 -0.466 1.00 98.62 73 LEU A N 1
ATOM 514 C CA . LEU A 1 73 ? -7.079 -7.552 0.761 1.00 98.62 73 LEU A CA 1
ATOM 515 C C . LEU A 1 73 ? -6.328 -6.688 1.772 1.00 98.62 73 LEU A C 1
ATOM 517 O O . LEU A 1 73 ? -5.251 -7.068 2.230 1.00 98.62 73 LEU A O 1
ATOM 521 N N . ASN A 1 74 ? -6.920 -5.551 2.135 1.00 98.38 74 ASN A N 1
ATOM 522 C CA . ASN A 1 74 ? -6.478 -4.721 3.252 1.00 98.38 74 ASN A CA 1
ATOM 523 C C . ASN A 1 74 ? -7.384 -5.013 4.453 1.00 98.38 74 ASN A C 1
ATOM 525 O O . ASN A 1 74 ? -8.545 -4.613 4.473 1.00 98.38 74 ASN A O 1
ATOM 529 N N . GLU A 1 75 ? -6.863 -5.744 5.432 1.00 98.38 75 GLU A N 1
ATOM 530 C CA . GLU A 1 75 ? -7.568 -6.108 6.659 1.00 98.38 75 GLU A CA 1
ATOM 531 C C . GLU A 1 75 ? -7.138 -5.175 7.794 1.00 98.38 75 GLU A C 1
ATOM 533 O O . GLU A 1 75 ? -5.960 -5.125 8.156 1.00 98.38 75 GLU A O 1
ATOM 538 N N . VAL A 1 76 ? -8.094 -4.448 8.374 1.00 98.19 76 VAL A N 1
ATOM 539 C CA . VAL A 1 76 ? -7.860 -3.650 9.581 1.00 98.19 76 VAL A CA 1
ATOM 540 C C . VAL A 1 76 ? -8.177 -4.506 10.800 1.00 98.19 76 VAL A C 1
ATOM 542 O O . VAL A 1 76 ? -9.324 -4.889 11.008 1.00 98.19 76 VAL A O 1
ATOM 545 N N . THR A 1 77 ? -7.160 -4.807 11.601 1.00 97.81 77 THR A N 1
ATOM 546 C CA . THR A 1 77 ? -7.274 -5.626 12.817 1.00 97.81 77 THR A CA 1
ATOM 547 C C . THR A 1 77 ? -7.294 -4.788 14.099 1.00 97.81 77 THR A C 1
ATOM 549 O O . THR A 1 77 ? -7.384 -5.347 15.189 1.00 97.81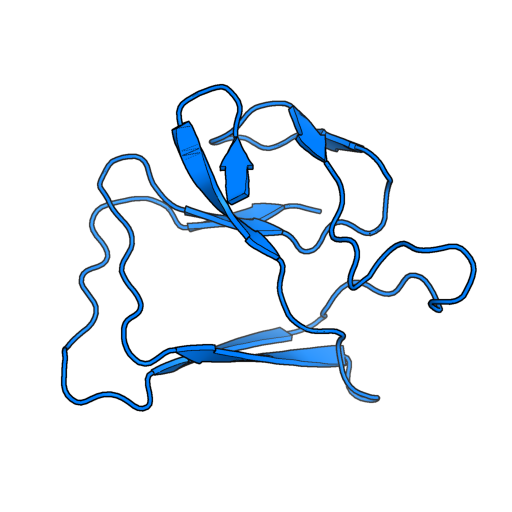 77 THR A O 1
ATOM 552 N N . GLY A 1 78 ? -7.152 -3.462 13.993 1.00 97.56 78 GLY A N 1
ATOM 553 C CA . GLY A 1 78 ? -7.258 -2.530 15.118 1.00 97.56 78 GLY A CA 1
ATOM 554 C C . GLY A 1 78 ? -8.691 -2.063 15.384 1.00 97.56 78 GLY A C 1
ATOM 555 O O . GLY A 1 78 ? -9.624 -2.373 14.647 1.00 97.56 78 GLY A O 1
ATOM 556 N N . SER A 1 79 ? -8.872 -1.296 16.459 1.00 97.06 79 SER A N 1
ATOM 557 C CA . SER A 1 79 ? -10.181 -0.783 16.892 1.00 97.06 79 SER A CA 1
ATOM 558 C C . SER A 1 79 ? -10.614 0.510 16.190 1.00 97.06 79 SER A C 1
ATOM 560 O O . SER A 1 79 ? -11.779 0.905 16.290 1.00 97.06 79 SER A O 1
ATOM 562 N N . ASN A 1 80 ? -9.701 1.183 15.488 1.00 95.94 80 ASN A N 1
ATOM 563 C CA . ASN A 1 80 ? -9.971 2.462 14.843 1.00 95.94 80 ASN A CA 1
ATOM 564 C C . ASN A 1 80 ? -10.652 2.269 13.484 1.00 95.94 80 ASN A C 1
ATOM 566 O O . ASN A 1 80 ? -10.245 1.445 12.665 1.00 95.94 80 ASN A O 1
ATOM 570 N N . ARG A 1 81 ? -11.683 3.076 13.212 1.00 96.62 81 ARG A N 1
ATOM 571 C CA . ARG A 1 81 ? -12.345 3.089 11.901 1.00 96.62 81 ARG A CA 1
ATOM 572 C C . ARG A 1 81 ? -11.473 3.789 10.861 1.00 96.62 81 ARG A C 1
ATOM 574 O O . ARG A 1 81 ? -10.947 4.869 11.123 1.00 96.62 81 ARG A O 1
ATOM 581 N N . SER A 1 82 ? -11.430 3.227 9.657 1.00 98.25 82 SER A N 1
ATOM 582 C CA . SER A 1 82 ? -10.815 3.862 8.492 1.00 98.25 82 SER A CA 1
ATOM 583 C C . SER A 1 82 ? -11.532 5.144 8.076 1.00 98.25 82 SER A C 1
ATOM 585 O O . SER A 1 82 ? -12.760 5.189 7.986 1.00 98.25 82 SER A O 1
ATOM 587 N N . GLN A 1 83 ? -10.753 6.167 7.738 1.00 98.44 83 GLN A N 1
ATOM 588 C CA . GLN A 1 83 ? -11.212 7.365 7.044 1.00 98.44 83 GLN A CA 1
ATOM 589 C C . GLN A 1 83 ? -10.601 7.392 5.646 1.00 98.44 83 GLN A C 1
ATOM 591 O O . GLN A 1 83 ? -9.378 7.417 5.498 1.00 98.44 83 GLN A O 1
ATOM 596 N N . LEU A 1 84 ?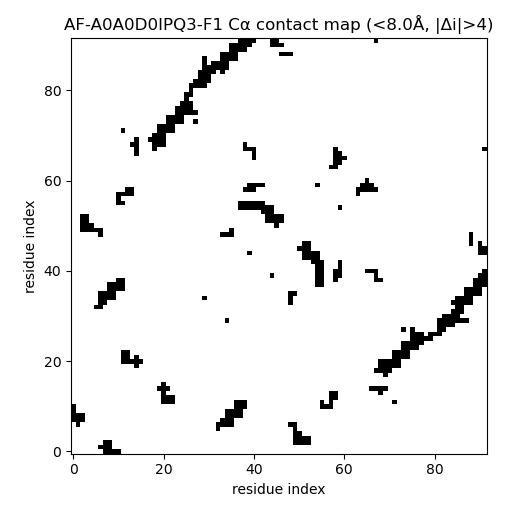 -11.454 7.400 4.622 1.00 98.25 84 LEU A N 1
ATOM 597 C CA . LEU A 1 84 ? -11.044 7.409 3.219 1.00 98.25 84 LEU A CA 1
ATOM 598 C C . LEU A 1 84 ? -11.441 8.750 2.594 1.00 98.25 84 LEU A C 1
ATOM 600 O O . LEU A 1 84 ? -12.571 8.932 2.153 1.00 98.25 84 LEU A O 1
ATOM 604 N N . LYS A 1 85 ? -10.528 9.720 2.645 1.00 98.31 85 LYS A N 1
ATOM 605 C CA . LYS A 1 85 ? -10.766 11.125 2.269 1.00 98.31 85 LYS A CA 1
ATOM 606 C C . LYS A 1 85 ? -10.213 11.499 0.891 1.00 98.31 85 LYS A C 1
ATOM 608 O O . LYS A 1 85 ? -10.346 12.650 0.489 1.00 98.31 85 LYS A O 1
ATOM 613 N N . GLY A 1 86 ? -9.582 10.560 0.197 1.00 98.19 86 GLY A N 1
ATOM 614 C CA . GLY A 1 86 ? -8.992 10.755 -1.123 1.00 98.19 86 GLY A CA 1
ATOM 615 C C . GLY A 1 86 ? -8.948 9.448 -1.906 1.00 98.19 86 GLY A C 1
ATOM 616 O O . GLY A 1 86 ? -9.482 8.426 -1.468 1.00 98.19 86 GLY A O 1
ATOM 617 N N . TYR A 1 87 ? -8.315 9.485 -3.075 1.00 98.25 87 TYR A N 1
ATOM 618 C CA . TYR A 1 87 ? -8.264 8.336 -3.970 1.00 98.25 87 TYR A CA 1
ATOM 619 C C . TYR A 1 87 ? -7.282 7.272 -3.482 1.00 98.25 87 TYR A C 1
ATOM 621 O O . TYR A 1 87 ? -6.185 7.572 -3.017 1.00 98.25 87 TYR A O 1
ATOM 629 N N . THR A 1 88 ? -7.658 6.007 -3.647 1.00 98.38 88 THR A N 1
ATOM 630 C CA . THR A 1 88 ? -6.710 4.889 -3.598 1.00 98.38 88 THR A CA 1
ATOM 631 C C . THR A 1 88 ? -6.392 4.481 -5.028 1.00 98.38 88 THR A C 1
ATOM 633 O O . THR A 1 88 ? -7.307 4.201 -5.797 1.00 98.38 88 THR A O 1
ATOM 636 N N . GLU A 1 89 ? -5.117 4.457 -5.389 1.00 98.62 89 GLU A N 1
ATOM 637 C CA . GLU A 1 89 ? -4.633 3.958 -6.676 1.00 98.62 89 GLU A CA 1
ATOM 638 C C . GLU A 1 89 ? -3.951 2.606 -6.477 1.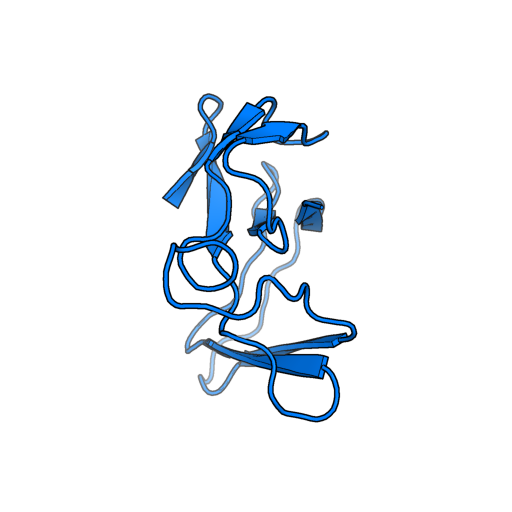00 98.62 89 GLU A C 1
ATOM 640 O O . GLU A 1 89 ? -3.215 2.418 -5.511 1.00 98.62 89 GLU A O 1
ATOM 645 N N . VAL A 1 90 ? -4.174 1.670 -7.398 1.00 98.44 90 VAL A N 1
ATOM 646 C CA . VAL A 1 90 ? -3.357 0.458 -7.517 1.00 98.44 90 VAL A CA 1
ATOM 647 C C . VAL A 1 90 ? -2.362 0.704 -8.642 1.00 98.44 90 VAL A C 1
ATOM 649 O O . VAL A 1 90 ? -2.771 0.946 -9.773 1.00 98.44 90 VAL A O 1
ATOM 652 N N . ALA A 1 91 ? -1.071 0.700 -8.319 1.00 97.69 91 ALA A N 1
ATOM 653 C CA . ALA A 1 91 ? -0.012 0.907 -9.299 1.00 97.69 91 ALA A CA 1
ATOM 654 C C . ALA A 1 91 ? 0.403 -0.423 -9.933 1.00 97.69 91 ALA A C 1
ATOM 656 O O . ALA A 1 91 ? 0.738 -1.352 -9.193 1.00 97.69 91 ALA A O 1
ATOM 657 N N . GLY A 1 92 ? 0.460 -0.463 -11.266 1.00 91.94 92 GLY A N 1
ATOM 658 C CA . GLY A 1 92 ? 0.776 -1.663 -12.052 1.00 91.94 92 GLY A CA 1
ATOM 659 C C . GLY A 1 92 ? -0.441 -2.288 -12.717 1.00 91.94 92 GLY A C 1
ATOM 660 O O . GLY A 1 92 ? -1.569 -2.069 -12.223 1.00 91.94 92 GLY A O 1
#

Radius of gyration: 13.01 Å; Cα contacts (8 Å, |Δi|>4): 228; chains: 1; bounding box: 28×34×30 Å

Organism: NCBI:txid47880

Sequence (92 aa):
GQAANGVPIVNIATPNGSGLSHNKFTDYNVGQQGLILNNATERLQSTQQGGIIIGNPNLGGPNLQGRAAGVILNEVTGSNRSQLKGYTEVAG

InterPro domains:
  IPR008638 Filamentous haemagglutinin FhaB/tRNA nuclease CdiA-like, TPS domain [PF05860] (2-92)
  IPR008638 Filamentous haemagglutinin FhaB/tRNA nuclease CdiA-like, TPS domain [SM00912] (4-92)
  IPR008638 Filamentous haemagglutinin FhaB/tRNA nuclease CdiA-like, TPS domain [TIGR01901] (22-92)
  IPR011050 Pectin lyase fold/virulence factor [SSF51126] (2-92)
  IPR012334 Pectin lyase fold [G3DSA:2.160.20.10] (1-92)

Secondary structure (DSSP, 8-state):
-B-TTS-BEEEPPPP-TTSEEEEEES---BBTTBEEEE---SSEEEETTTEEEEPPTTTSSTTS-----SEEEEEE-SSSPP-B-S-EEEE-

pLDDT: mean 93.75, std 9.71, range [54.09, 98.81]

Mean predicted aligned error: 3.31 Å